Protein AF-A0A7W6WA40-F1 (afdb_monomer_lite)

Foldseek 3Di:
DDPPPLVVVLVVLVVVLVVLVVVLVVLVVQLVVLVVVLVVLVVVLVVLVVVVVVDVVSVVVNVVVVVVSVVSNVVSVVSNVVSVVVSVVSVVVSVVSVVVSVVSVVVSVVVVVVVVVVVVVVVVVVVVVVVVVVVVVVVVVVVVVVVVVPD

Radius of gyration: 38.22 Å; chains: 1; bounding box: 55×24×128 Å

InterPro domains:
  IPR012823 Flagellar export FliJ [PF02050] (5-139)
  IPR053716 Flagellar assembly and chemotaxis effector [G3DSA:1.10.287.1700] (2-140)

Sequence (151 aa):
MAKGDLHAVIRLTKREVDDLRRHLGERLREEQALMEQDQRLDEALAREAGVADAEPAAAYTFANYLEVHRRHKQAVAEGLAAVRARIDAVREALAEVYRRLKTYELAQEARDARAAEEQARKDQAVLDEVALTMHRQRQDEEDEEDGTRTG

pLDDT: mean 91.78, std 12.25, range [39.44, 98.75]

Organism: NCBI:txid390880

Secondary structure (DSSP, 8-state):
--TTHHHHHHHHHHHHHHHHHHHHHHHHHHHHHHHHHHHHHHHHHHHHHHHHHH-HHHHHHHHHHHHHHHHHHHHHHHHHHHHHHHHHHHHHHHHHHHHHHHHHHHHHHHHHHHHHHHHHHHHHHHHHHHHHHHHHHHHHHHHHHHHHH--

Structure (mmCIF, N/CA/C/O backbone):
data_AF-A0A7W6WA40-F1
#
_entry.id   AF-A0A7W6WA40-F1
#
loop_
_atom_site.group_PDB
_atom_site.id
_atom_site.type_symbol
_atom_site.label_atom_id
_atom_site.label_alt_id
_atom_site.label_comp_id
_atom_site.label_asym_id
_atom_site.label_entity_id
_atom_site.label_seq_id
_atom_site.pdbx_PDB_ins_code
_atom_site.Cartn_x
_atom_site.Cartn_y
_atom_site.Cartn_z
_atom_site.occupancy
_atom_site.B_iso_or_equiv
_atom_site.auth_seq_id
_atom_site.auth_comp_id
_atom_site.auth_asym_id
_atom_site.auth_atom_id
_atom_site.pdbx_PDB_model_num
ATOM 1 N N . MET A 1 1 ? -21.685 -14.777 26.791 1.00 39.44 1 MET A N 1
ATOM 2 C CA . MET A 1 1 ? -21.043 -15.158 25.514 1.00 39.44 1 MET A CA 1
ATOM 3 C C . MET A 1 1 ? -19.826 -14.264 25.280 1.00 39.44 1 MET A C 1
ATOM 5 O O . MET A 1 1 ? -19.981 -13.065 25.104 1.00 39.44 1 MET A O 1
ATOM 9 N N . ALA A 1 2 ? -18.638 -14.868 25.370 1.00 48.12 2 ALA A N 1
ATOM 10 C CA . ALA A 1 2 ? -17.365 -14.494 24.744 1.00 48.12 2 ALA A CA 1
ATOM 11 C C . ALA A 1 2 ? -16.779 -13.065 24.894 1.00 48.12 2 ALA A C 1
ATOM 13 O O . ALA A 1 2 ? -16.643 -12.330 23.919 1.00 48.12 2 ALA A O 1
ATOM 14 N N . LYS A 1 3 ? -16.235 -12.736 26.076 1.00 49.81 3 LYS A N 1
ATOM 15 C CA . LYS A 1 3 ? -15.222 -11.661 26.225 1.00 49.81 3 LYS A CA 1
ATOM 16 C C . LYS A 1 3 ? -13.907 -11.984 25.469 1.00 49.81 3 LYS A C 1
ATOM 18 O O . LYS A 1 3 ? -13.104 -11.098 25.216 1.00 49.81 3 LYS A O 1
ATOM 23 N N . GLY A 1 4 ? -13.706 -13.250 25.075 1.00 57.03 4 GLY A N 1
ATOM 24 C CA . GLY A 1 4 ? -12.504 -13.738 24.381 1.00 57.03 4 GLY A CA 1
ATOM 25 C C . GLY A 1 4 ? -12.534 -13.715 22.846 1.00 57.03 4 GLY A C 1
ATOM 26 O O . GLY A 1 4 ? -11.490 -13.921 22.236 1.00 57.03 4 GLY A O 1
ATOM 27 N N . ASP A 1 5 ? -13.679 -13.457 22.212 1.00 79.94 5 ASP A N 1
ATOM 28 C CA . ASP A 1 5 ? -13.816 -13.616 20.754 1.00 79.94 5 ASP A CA 1
ATOM 29 C C . ASP A 1 5 ? -13.388 -12.353 19.986 1.00 79.94 5 ASP A C 1
ATOM 31 O O . ASP A 1 5 ? -12.554 -12.402 19.084 1.00 79.94 5 ASP A O 1
ATOM 35 N N . LEU A 1 6 ? -13.824 -11.168 20.427 1.00 89.81 6 LEU A N 1
ATOM 36 C CA . LEU A 1 6 ? -13.570 -9.935 19.672 1.00 89.81 6 LEU A CA 1
ATOM 37 C C . LEU A 1 6 ? -12.093 -9.501 19.688 1.00 89.81 6 LEU A C 1
ATOM 39 O O . LEU A 1 6 ? -11.578 -9.067 18.662 1.00 89.81 6 LEU A O 1
ATOM 43 N N . HIS A 1 7 ? -11.362 -9.700 20.790 1.00 91.31 7 HIS A N 1
ATOM 44 C CA . HIS A 1 7 ? -9.908 -9.485 20.798 1.00 91.31 7 HIS A CA 1
ATOM 45 C C . HIS A 1 7 ? -9.167 -10.427 19.840 1.00 91.31 7 HIS A C 1
ATOM 47 O O . HIS A 1 7 ? -8.172 -10.023 19.235 1.00 91.31 7 HIS A O 1
ATOM 53 N N . ALA A 1 8 ? -9.624 -11.676 19.697 1.00 93.50 8 ALA A N 1
ATOM 54 C CA . ALA A 1 8 ? -9.039 -12.615 18.746 1.00 93.50 8 ALA A CA 1
ATOM 55 C C . ALA A 1 8 ? -9.306 -12.168 17.302 1.00 93.50 8 ALA A C 1
ATOM 57 O O . ALA A 1 8 ? -8.370 -12.127 16.502 1.00 93.50 8 ALA A O 1
ATOM 58 N N . VAL A 1 9 ? -10.534 -11.731 17.005 1.00 94.50 9 VAL A N 1
ATOM 59 C CA . VAL A 1 9 ? -10.910 -11.159 15.703 1.00 94.50 9 VAL A CA 1
ATOM 60 C C . VAL A 1 9 ? -10.099 -9.897 15.383 1.00 94.50 9 VAL A C 1
ATOM 62 O O . VAL A 1 9 ? -9.591 -9.767 14.270 1.00 94.50 9 VAL A O 1
ATOM 65 N N . ILE A 1 10 ? -9.895 -8.993 16.348 1.00 96.38 10 ILE A N 1
ATOM 66 C CA . ILE A 1 10 ? -9.054 -7.795 16.175 1.00 96.38 10 ILE A CA 1
ATOM 67 C C . ILE A 1 10 ? -7.616 -8.191 15.828 1.00 96.38 10 ILE A C 1
ATOM 69 O O . ILE A 1 10 ? -7.050 -7.658 14.876 1.00 96.38 10 ILE A O 1
ATOM 73 N N . ARG A 1 11 ? -7.015 -9.140 16.562 1.00 96.75 11 ARG A N 1
ATOM 74 C CA . ARG A 1 11 ? -5.649 -9.613 16.270 1.00 96.75 11 ARG A CA 1
ATOM 75 C C . ARG A 1 11 ? -5.542 -10.236 14.882 1.00 96.75 11 ARG A C 1
ATOM 77 O O . ARG A 1 11 ? -4.592 -9.942 14.163 1.00 96.75 11 ARG A O 1
ATOM 84 N N . LEU A 1 12 ? -6.514 -11.066 14.505 1.00 96.62 12 LEU A N 1
ATOM 85 C CA . LEU A 1 12 ? -6.566 -11.669 13.175 1.00 96.62 12 LEU A CA 1
ATOM 86 C C . LEU A 1 12 ? -6.662 -10.594 12.084 1.00 96.62 12 LEU A C 1
ATOM 88 O O . LEU A 1 12 ? -5.890 -10.618 11.133 1.00 96.62 12 LEU A O 1
ATOM 92 N N . THR A 1 13 ? -7.544 -9.612 12.267 1.00 96.25 13 THR A N 1
ATOM 93 C CA . THR A 1 13 ? -7.739 -8.521 11.301 1.00 96.25 13 THR A CA 1
ATOM 94 C C . THR A 1 13 ? -6.489 -7.636 11.194 1.00 96.25 13 THR A C 1
ATOM 96 O O . THR A 1 13 ? -6.134 -7.211 10.101 1.00 96.25 13 THR A O 1
ATOM 99 N N . LYS A 1 14 ? -5.761 -7.396 12.297 1.00 98.12 14 LYS A N 1
ATOM 100 C CA . LYS A 1 14 ? -4.461 -6.695 12.267 1.00 98.12 14 LYS A CA 1
ATOM 101 C C . LYS A 1 14 ? -3.419 -7.451 11.447 1.00 98.12 14 LYS A C 1
ATOM 103 O O . LYS A 1 14 ? -2.723 -6.839 10.645 1.00 98.12 14 LYS A O 1
ATOM 108 N N . ARG A 1 15 ? -3.356 -8.776 11.594 1.00 98.31 15 ARG A N 1
ATOM 109 C CA . ARG A 1 15 ? -2.474 -9.608 10.769 1.00 98.31 15 ARG A CA 1
ATOM 110 C C . ARG A 1 15 ? -2.828 -9.502 9.284 1.00 98.31 15 ARG A C 1
ATOM 112 O O . ARG A 1 15 ? -1.933 -9.363 8.464 1.00 98.31 15 ARG A O 1
ATOM 119 N N . GLU A 1 16 ? -4.114 -9.502 8.950 1.00 98.19 16 GLU A N 1
ATOM 120 C CA . GLU A 1 16 ? -4.580 -9.330 7.568 1.00 98.19 16 GLU A CA 1
ATOM 121 C C . GLU A 1 16 ? -4.188 -7.961 6.982 1.00 98.19 16 GLU A C 1
ATOM 123 O O . GLU A 1 16 ? -3.748 -7.886 5.836 1.00 98.19 16 GLU A O 1
ATOM 128 N N . VAL A 1 17 ? -4.259 -6.885 7.779 1.00 98.50 17 VAL A N 1
ATOM 129 C CA . VAL A 1 17 ? -3.726 -5.560 7.404 1.00 98.50 17 VAL A CA 1
ATOM 130 C C . VAL A 1 17 ? -2.231 -5.636 7.087 1.00 98.50 17 VAL A C 1
ATOM 132 O O . VAL A 1 17 ? -1.789 -5.092 6.074 1.00 98.50 17 VAL A O 1
ATOM 135 N N . ASP A 1 18 ? -1.446 -6.296 7.938 1.00 98.56 18 ASP A N 1
ATOM 136 C CA . ASP A 1 18 ? 0.002 -6.413 7.749 1.00 98.56 18 ASP A CA 1
ATOM 137 C C . ASP A 1 18 ? 0.359 -7.259 6.517 1.00 98.56 18 ASP A C 1
ATOM 139 O O . ASP A 1 18 ? 1.259 -6.891 5.755 1.00 98.56 18 ASP A O 1
ATOM 143 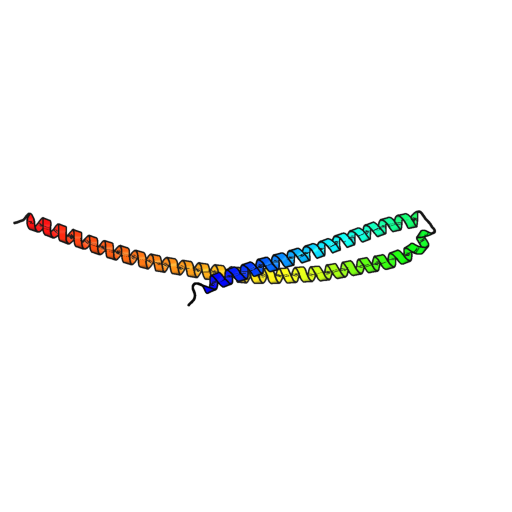N N . ASP A 1 19 ? -0.383 -8.338 6.266 1.00 98.50 19 ASP A N 1
ATOM 144 C CA . ASP A 1 19 ? -0.227 -9.174 5.074 1.00 98.50 19 ASP A CA 1
ATOM 145 C C . ASP A 1 19 ? -0.560 -8.378 3.794 1.00 98.50 19 ASP A C 1
ATOM 147 O O . ASP A 1 19 ? 0.213 -8.393 2.832 1.00 98.50 19 ASP A O 1
ATOM 151 N N . LEU A 1 20 ? -1.643 -7.589 3.788 1.00 98.38 20 LEU A N 1
ATOM 152 C CA . LEU A 1 20 ? -1.999 -6.719 2.656 1.00 98.38 20 LEU A CA 1
ATOM 153 C C . LEU A 1 20 ? -0.981 -5.596 2.431 1.00 98.38 20 LEU A C 1
ATOM 155 O O . LEU A 1 20 ? -0.635 -5.303 1.287 1.00 98.38 20 LEU A O 1
ATOM 159 N N . ARG A 1 21 ? -0.443 -4.994 3.498 1.00 98.50 21 ARG A N 1
ATOM 160 C CA . ARG A 1 21 ? 0.651 -4.012 3.399 1.00 98.50 21 ARG A CA 1
ATOM 161 C C . ARG A 1 21 ? 1.905 -4.623 2.786 1.00 98.50 21 ARG A C 1
ATOM 163 O O . ARG A 1 21 ? 2.550 -3.983 1.954 1.00 98.50 21 ARG A O 1
ATOM 170 N N . ARG A 1 22 ? 2.248 -5.858 3.166 1.00 98.50 22 ARG A N 1
ATOM 171 C CA . ARG A 1 22 ? 3.374 -6.584 2.570 1.00 98.50 22 ARG A CA 1
ATOM 172 C C . ARG A 1 22 ? 3.137 -6.824 1.081 1.00 98.50 22 ARG A C 1
ATOM 174 O O . ARG A 1 22 ? 4.008 -6.475 0.285 1.00 98.50 22 ARG A O 1
ATOM 181 N N . HIS A 1 23 ? 1.961 -7.329 0.707 1.00 97.88 23 HIS A N 1
ATOM 182 C CA . HIS A 1 23 ? 1.597 -7.532 -0.696 1.00 97.88 23 HIS A CA 1
ATOM 183 C C . HIS A 1 23 ? 1.628 -6.227 -1.499 1.00 97.88 23 HIS A C 1
ATOM 185 O O . HIS A 1 23 ? 2.160 -6.212 -2.607 1.00 97.88 23 HIS A O 1
ATOM 191 N N . LEU A 1 24 ? 1.128 -5.120 -0.942 1.00 98.56 24 LEU A N 1
ATOM 192 C CA . LEU A 1 24 ? 1.208 -3.802 -1.574 1.00 98.56 24 LEU A CA 1
ATOM 193 C C . LEU A 1 24 ? 2.665 -3.397 -1.823 1.00 98.56 24 LEU A C 1
ATOM 195 O O . LEU A 1 24 ? 3.012 -2.978 -2.924 1.00 98.56 24 LEU A O 1
ATOM 199 N N . GLY A 1 25 ? 3.531 -3.569 -0.822 1.00 98.56 25 GLY A N 1
ATOM 200 C CA . GLY A 1 25 ? 4.957 -3.274 -0.944 1.00 98.56 25 GLY A CA 1
ATOM 201 C C . GLY A 1 25 ? 5.657 -4.101 -2.026 1.00 98.56 25 GLY A C 1
ATOM 202 O O . GLY A 1 25 ? 6.532 -3.588 -2.715 1.00 98.56 25 GLY A O 1
ATOM 203 N N . GLU A 1 26 ? 5.277 -5.366 -2.212 1.00 98.44 26 GLU A N 1
ATOM 204 C CA . GLU A 1 26 ? 5.792 -6.186 -3.316 1.00 98.44 26 GLU A CA 1
ATOM 205 C C . GLU A 1 26 ? 5.366 -5.658 -4.685 1.00 98.44 26 GLU A C 1
ATOM 207 O O . GLU A 1 26 ? 6.209 -5.559 -5.574 1.00 98.44 26 GLU A O 1
ATOM 212 N N . ARG A 1 27 ? 4.091 -5.286 -4.853 1.00 98.50 27 ARG A N 1
ATOM 213 C CA . ARG A 1 27 ? 3.589 -4.751 -6.129 1.00 98.50 27 ARG A CA 1
ATOM 214 C C . ARG A 1 27 ? 4.204 -3.391 -6.460 1.00 98.50 27 ARG A C 1
ATOM 216 O O . ARG A 1 27 ? 4.524 -3.141 -7.612 1.00 98.50 27 ARG A O 1
ATOM 223 N N . LEU A 1 28 ? 4.440 -2.542 -5.459 1.00 98.69 28 LEU A N 1
ATOM 224 C CA . LEU A 1 28 ? 5.148 -1.270 -5.651 1.00 98.69 28 LEU A CA 1
ATOM 225 C C . LEU A 1 28 ? 6.603 -1.480 -6.095 1.00 98.69 28 LEU A C 1
ATOM 227 O O . LEU A 1 28 ? 7.098 -0.745 -6.943 1.00 98.69 28 LEU A O 1
ATOM 231 N N . ARG A 1 29 ? 7.294 -2.501 -5.567 1.00 98.75 29 ARG A N 1
ATOM 232 C CA . ARG A 1 29 ? 8.640 -2.863 -6.050 1.00 98.75 29 ARG A CA 1
ATOM 233 C C . ARG A 1 29 ? 8.615 -3.385 -7.486 1.00 98.75 29 ARG A C 1
ATOM 235 O O . ARG A 1 29 ? 9.523 -3.083 -8.251 1.00 98.75 29 ARG A O 1
ATOM 242 N N . GLU A 1 30 ? 7.593 -4.156 -7.840 1.00 98.50 30 GLU A N 1
ATOM 243 C CA . GLU A 1 30 ? 7.375 -4.640 -9.208 1.00 98.50 30 GLU A CA 1
ATOM 244 C C . GLU A 1 30 ? 7.133 -3.475 -10.183 1.00 98.50 30 GLU A C 1
ATOM 246 O O . GLU A 1 30 ? 7.770 -3.417 -11.232 1.00 98.50 30 GLU A O 1
ATOM 251 N N . GLU A 1 31 ? 6.291 -2.504 -9.810 1.00 98.75 31 GLU A N 1
ATOM 252 C CA . GLU A 1 31 ? 6.075 -1.274 -10.585 1.00 98.75 31 GLU A CA 1
ATOM 253 C C . GLU A 1 31 ? 7.383 -0.500 -10.775 1.00 98.75 31 GLU A C 1
ATOM 255 O O . GLU A 1 31 ? 7.730 -0.137 -11.899 1.00 98.75 31 GLU A O 1
ATOM 260 N N . G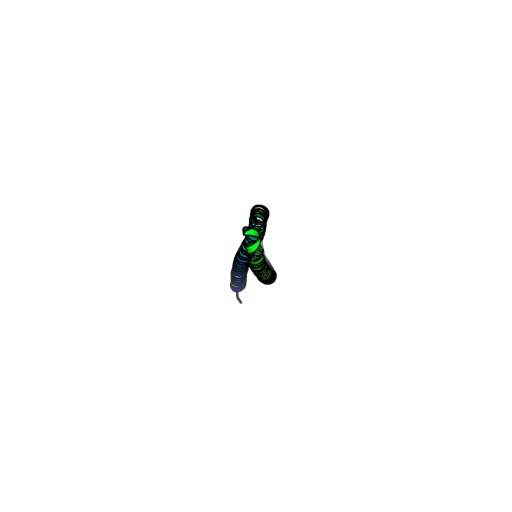LN A 1 32 ? 8.135 -0.296 -9.692 1.00 98.75 32 GLN A N 1
ATOM 261 C CA . GLN A 1 32 ? 9.407 0.418 -9.733 1.00 98.75 32 GLN A CA 1
ATOM 262 C C . GLN A 1 32 ? 10.420 -0.272 -10.660 1.00 98.75 32 GLN A C 1
ATOM 264 O O . GLN A 1 32 ? 11.071 0.393 -11.462 1.00 98.75 32 GLN A O 1
ATOM 269 N N . ALA A 1 33 ? 10.517 -1.603 -10.611 1.00 98.62 33 ALA A N 1
ATOM 270 C CA . ALA A 1 33 ? 11.402 -2.362 -11.493 1.00 98.62 33 ALA A CA 1
ATOM 271 C C . ALA A 1 33 ? 11.030 -2.196 -12.977 1.00 98.62 33 ALA A C 1
ATOM 273 O O . ALA A 1 33 ? 11.916 -2.059 -13.822 1.00 98.62 33 ALA A O 1
ATOM 274 N N . LEU A 1 34 ? 9.733 -2.163 -13.299 1.00 98.69 34 LEU A N 1
ATOM 275 C CA . LEU A 1 34 ? 9.257 -1.907 -14.660 1.00 98.69 34 LEU A CA 1
ATOM 276 C C . LEU A 1 34 ? 9.542 -0.467 -15.106 1.00 98.69 34 LEU A C 1
ATOM 278 O O . LEU A 1 34 ? 9.950 -0.259 -16.244 1.00 98.69 34 LEU A O 1
ATOM 282 N N . MET A 1 35 ? 9.386 0.521 -14.220 1.00 98.62 35 MET A N 1
ATOM 283 C CA . MET A 1 35 ? 9.741 1.916 -14.514 1.00 98.62 35 MET A CA 1
ATOM 284 C C . MET A 1 35 ? 11.241 2.078 -14.789 1.00 98.62 35 MET A C 1
ATOM 286 O O . MET A 1 35 ? 11.628 2.766 -15.730 1.00 98.62 35 MET A O 1
ATOM 290 N N . GLU A 1 36 ? 12.095 1.416 -14.010 1.00 98.62 36 GLU A N 1
ATOM 291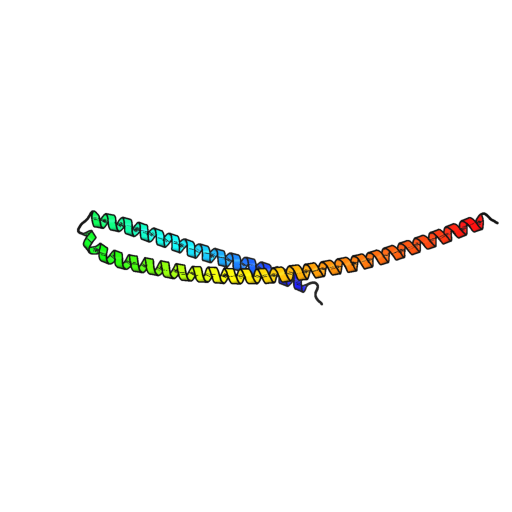 C CA . GLU A 1 36 ? 13.540 1.409 -14.254 1.00 98.62 36 GLU A CA 1
ATOM 292 C C . GLU A 1 36 ? 13.897 0.701 -15.561 1.00 98.62 36 GLU A C 1
ATOM 294 O O . GLU A 1 36 ? 14.791 1.140 -16.282 1.00 98.62 36 GLU A O 1
ATOM 299 N N . GLN A 1 37 ? 13.213 -0.397 -15.886 1.00 98.38 37 GLN A N 1
ATOM 300 C CA . GLN A 1 37 ? 13.389 -1.072 -17.168 1.00 98.38 37 GLN A CA 1
ATOM 301 C C . GLN A 1 37 ? 13.003 -0.155 -18.334 1.00 98.38 37 GLN A C 1
ATOM 303 O O . GLN A 1 37 ? 13.724 -0.116 -19.330 1.00 98.38 37 GLN A O 1
ATOM 308 N N . ASP A 1 38 ? 11.908 0.593 -18.202 1.00 98.38 38 ASP A N 1
ATOM 309 C CA . ASP A 1 38 ? 11.452 1.558 -19.201 1.00 98.38 38 ASP A CA 1
ATOM 310 C C . ASP A 1 38 ? 12.513 2.634 -19.478 1.00 98.38 38 ASP A C 1
ATOM 312 O O . ASP A 1 38 ? 12.866 2.885 -20.630 1.00 98.38 38 ASP A O 1
ATOM 316 N N . GLN A 1 39 ? 13.102 3.187 -18.414 1.00 98.44 39 GLN A N 1
ATOM 317 C CA . GLN A 1 39 ? 14.190 4.164 -18.509 1.00 98.44 39 GLN A CA 1
ATOM 318 C C . GLN A 1 39 ? 15.443 3.573 -19.163 1.00 98.44 39 GLN A C 1
ATOM 320 O O . GLN A 1 39 ? 16.032 4.186 -20.052 1.00 98.44 39 GLN A O 1
ATOM 325 N N . ARG A 1 40 ? 15.839 2.351 -18.783 1.00 98.38 40 ARG A N 1
ATOM 326 C CA . ARG A 1 40 ? 16.994 1.670 -19.397 1.00 98.38 40 ARG A CA 1
ATOM 327 C C . ARG A 1 40 ? 16.789 1.422 -20.889 1.00 98.38 40 ARG A C 1
ATOM 329 O O . ARG A 1 40 ? 17.765 1.456 -21.640 1.00 98.38 40 ARG A O 1
ATOM 336 N N . LEU A 1 41 ? 15.554 1.153 -21.318 1.00 98.19 41 LEU A N 1
ATOM 337 C CA . LEU A 1 41 ? 15.227 1.041 -22.737 1.00 98.19 41 LEU A CA 1
ATOM 338 C C . LEU A 1 41 ? 15.457 2.385 -23.437 1.00 98.19 41 LEU A C 1
ATOM 340 O O . LEU A 1 41 ? 16.123 2.398 -24.471 1.00 98.19 41 LEU A O 1
ATOM 344 N N . ASP A 1 42 ? 14.975 3.495 -22.876 1.00 97.69 42 ASP A N 1
ATOM 345 C CA . ASP A 1 42 ? 15.145 4.832 -23.467 1.00 97.69 42 ASP A CA 1
ATOM 346 C C . ASP A 1 42 ? 16.624 5.217 -23.601 1.00 97.69 42 ASP A C 1
ATOM 348 O O . ASP A 1 42 ? 17.069 5.675 -24.656 1.00 97.69 42 ASP A O 1
ATOM 352 N N . GLU A 1 43 ? 17.424 4.948 -22.569 1.00 98.00 43 GLU A N 1
ATOM 353 C CA . GLU A 1 43 ? 18.872 5.155 -22.621 1.00 98.00 43 GLU A CA 1
ATOM 354 C C . G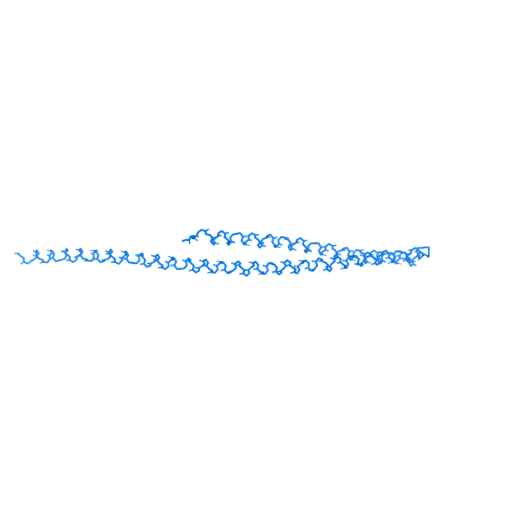LU A 1 43 ? 19.553 4.267 -23.672 1.00 98.00 43 GLU A C 1
ATOM 356 O O . GLU A 1 43 ? 20.490 4.701 -24.345 1.00 98.00 43 GLU A O 1
ATOM 361 N N . ALA A 1 44 ? 19.112 3.013 -23.816 1.00 96.62 44 ALA A N 1
ATOM 362 C CA . ALA A 1 44 ? 19.646 2.102 -24.823 1.00 96.62 44 ALA A CA 1
ATOM 363 C C . ALA A 1 44 ? 19.336 2.584 -26.243 1.00 96.62 44 ALA A C 1
ATOM 365 O O . ALA A 1 44 ? 20.226 2.556 -27.089 1.00 96.62 44 ALA A O 1
ATOM 366 N N . LEU A 1 45 ? 18.124 3.093 -26.476 1.00 96.94 45 LEU A N 1
ATOM 367 C CA . LEU A 1 45 ? 17.749 3.683 -27.755 1.00 96.94 45 LEU A CA 1
ATOM 368 C C . LEU A 1 45 ? 18.602 4.909 -28.086 1.00 96.94 45 LEU A C 1
ATOM 370 O O . LEU A 1 45 ? 19.071 5.028 -29.213 1.00 96.94 45 LEU A O 1
ATOM 374 N N . ALA A 1 46 ? 18.831 5.798 -27.117 1.00 96.44 46 ALA A N 1
ATOM 375 C CA . ALA A 1 46 ? 19.664 6.982 -27.322 1.00 96.44 46 ALA A CA 1
ATOM 376 C C . ALA A 1 46 ? 21.108 6.613 -27.706 1.00 96.44 46 ALA A C 1
ATOM 378 O O . ALA A 1 46 ? 21.686 7.226 -28.604 1.00 96.44 46 ALA A O 1
ATOM 379 N N . ARG A 1 47 ? 21.680 5.583 -27.065 1.00 94.56 47 ARG A N 1
ATOM 380 C CA . ARG A 1 47 ? 23.006 5.060 -27.428 1.00 94.56 47 ARG A CA 1
ATOM 381 C C . ARG A 1 47 ? 23.019 4.474 -28.837 1.00 94.56 47 ARG A C 1
ATOM 383 O O . ARG A 1 47 ? 23.906 4.810 -29.613 1.00 94.56 47 ARG A O 1
ATOM 390 N N . GLU A 1 48 ? 22.041 3.634 -29.165 1.00 93.38 48 GLU A N 1
ATOM 391 C CA . GLU A 1 48 ? 21.962 2.981 -30.474 1.00 93.38 48 GLU A CA 1
ATOM 392 C C . GLU A 1 48 ? 21.774 4.003 -31.608 1.00 93.38 48 GLU A C 1
ATOM 394 O O . GLU A 1 48 ? 22.427 3.908 -32.644 1.00 93.38 48 GLU A O 1
ATOM 399 N N . ALA A 1 49 ? 20.947 5.030 -31.387 1.00 92.81 49 ALA A N 1
ATOM 400 C CA . ALA A 1 49 ? 20.769 6.131 -32.330 1.00 92.81 49 ALA A CA 1
ATOM 401 C C . ALA A 1 49 ? 22.090 6.874 -32.592 1.00 92.81 49 ALA A C 1
ATOM 403 O O . ALA A 1 49 ? 22.438 7.119 -33.743 1.00 92.81 49 ALA A O 1
ATOM 404 N N . GLY A 1 50 ? 22.866 7.160 -31.539 1.00 93.38 50 GLY A N 1
ATOM 405 C CA . GLY A 1 50 ? 24.180 7.793 -31.681 1.00 93.38 50 GLY A CA 1
ATOM 406 C C . GLY A 1 50 ? 25.183 6.954 -32.483 1.00 93.38 50 GLY A C 1
ATOM 407 O O . GLY A 1 50 ? 25.980 7.510 -33.236 1.00 93.38 50 GLY A O 1
ATOM 408 N N . VAL A 1 51 ? 25.134 5.622 -32.366 1.00 91.81 51 VAL A N 1
ATOM 409 C CA . VAL A 1 51 ? 25.968 4.713 -33.175 1.00 91.81 51 VAL A CA 1
ATOM 410 C C . VAL A 1 51 ? 25.526 4.723 -34.639 1.00 91.81 51 VAL A C 1
ATOM 412 O O . VAL A 1 51 ? 26.369 4.823 -35.528 1.00 91.81 51 VAL A O 1
ATOM 415 N N . ALA A 1 52 ? 24.218 4.665 -34.900 1.00 91.44 52 ALA A N 1
ATOM 416 C CA . ALA A 1 52 ? 23.672 4.701 -36.256 1.00 91.44 52 ALA A CA 1
ATOM 417 C C . ALA A 1 52 ? 23.986 6.017 -36.994 1.00 91.44 52 ALA A C 1
ATOM 419 O O . ALA A 1 52 ? 24.242 5.989 -38.198 1.00 91.44 52 ALA A O 1
ATOM 420 N N . ASP A 1 53 ? 24.014 7.145 -36.278 1.00 91.06 53 ASP A N 1
ATOM 421 C CA . ASP A 1 53 ? 24.406 8.449 -36.828 1.00 91.06 53 ASP A CA 1
ATOM 422 C C . ASP A 1 53 ? 25.908 8.521 -37.158 1.00 91.06 53 ASP A C 1
ATOM 424 O O . ASP A 1 53 ? 26.305 9.172 -38.127 1.00 91.06 53 ASP A O 1
ATOM 428 N N . ALA A 1 54 ? 26.756 7.857 -36.365 1.00 91.69 54 ALA A N 1
ATOM 429 C CA . ALA A 1 54 ? 28.207 7.857 -36.552 1.00 91.69 54 ALA A CA 1
ATOM 430 C C . ALA A 1 54 ? 28.683 6.865 -37.631 1.00 91.69 54 ALA A C 1
ATOM 432 O O . ALA A 1 54 ? 29.680 7.126 -38.309 1.00 91.69 54 ALA A O 1
ATOM 433 N N . GLU A 1 55 ? 27.987 5.737 -37.804 1.00 90.81 55 GLU A N 1
ATOM 434 C CA . GLU A 1 55 ? 28.375 4.659 -38.714 1.00 90.81 55 GLU A CA 1
ATOM 435 C C . GLU A 1 55 ? 27.269 4.328 -39.737 1.00 90.81 55 GLU A C 1
ATOM 437 O O . GLU A 1 55 ? 26.283 3.665 -39.406 1.00 90.81 55 GLU A O 1
ATOM 442 N N . PRO A 1 56 ? 27.453 4.661 -41.032 1.00 82.75 56 PRO A N 1
ATOM 443 C CA . PRO A 1 56 ? 26.451 4.404 -42.073 1.00 82.75 56 PRO A CA 1
ATOM 444 C C . PRO A 1 56 ? 26.054 2.928 -42.232 1.00 82.75 56 PRO A C 1
ATOM 446 O O . PRO A 1 56 ? 24.955 2.627 -42.690 1.00 82.75 56 PRO A O 1
ATOM 449 N N . ALA A 1 57 ? 26.939 1.994 -41.869 1.00 85.25 57 ALA A N 1
ATOM 450 C CA . ALA A 1 57 ? 26.644 0.563 -41.890 1.00 85.25 57 ALA A CA 1
ATOM 451 C C . ALA A 1 57 ? 25.644 0.153 -40.789 1.00 85.25 57 ALA A C 1
ATOM 453 O O . ALA A 1 57 ? 24.793 -0.704 -41.027 1.00 85.25 57 ALA A O 1
ATOM 454 N N . ALA A 1 58 ? 25.702 0.792 -39.616 1.00 83.75 58 ALA A N 1
ATOM 455 C CA . ALA A 1 58 ? 24.800 0.533 -38.493 1.00 83.75 58 ALA A CA 1
ATOM 456 C C . ALA A 1 58 ? 23.380 1.072 -38.749 1.00 83.75 58 ALA A C 1
ATOM 458 O O . ALA A 1 58 ? 22.398 0.504 -38.265 1.00 83.75 58 ALA A O 1
ATOM 459 N N . ALA A 1 59 ? 23.240 2.103 -39.592 1.00 81.38 59 ALA A N 1
ATOM 460 C CA . ALA A 1 59 ? 21.938 2.626 -40.008 1.00 81.38 59 ALA A CA 1
ATOM 461 C C . ALA A 1 59 ? 21.040 1.557 -40.669 1.00 81.38 59 ALA A C 1
ATOM 463 O O . ALA A 1 59 ? 19.821 1.580 -40.492 1.00 81.38 59 ALA A O 1
ATOM 464 N N . TYR A 1 60 ? 21.623 0.578 -41.375 1.00 84.06 60 TYR A N 1
ATOM 465 C CA . TYR A 1 60 ? 20.862 -0.504 -42.016 1.00 84.06 60 TYR A CA 1
ATOM 466 C C . TYR A 1 60 ? 20.223 -1.471 -41.008 1.00 84.06 60 TYR A C 1
ATOM 468 O O . TYR A 1 60 ? 19.140 -1.998 -41.265 1.00 84.06 60 TYR A O 1
ATOM 476 N N . THR A 1 61 ? 20.860 -1.708 -39.858 1.00 89.25 61 THR A N 1
ATOM 477 C CA . THR A 1 61 ? 20.346 -2.603 -38.805 1.00 89.25 61 THR A CA 1
ATOM 478 C C . THR A 1 61 ? 19.468 -1.879 -37.786 1.00 89.25 61 THR A C 1
ATOM 480 O O . THR A 1 61 ? 18.636 -2.510 -37.130 1.00 89.25 61 THR A O 1
ATOM 483 N N . PHE A 1 62 ? 19.595 -0.554 -37.690 1.00 91.69 62 PHE A N 1
ATOM 484 C CA . PHE A 1 62 ? 18.879 0.273 -36.721 1.00 91.69 62 PHE A CA 1
ATOM 485 C C . PHE A 1 62 ? 17.350 0.189 -36.852 1.00 91.69 62 PHE A C 1
ATOM 487 O O . PHE A 1 62 ? 16.639 0.150 -35.850 1.00 91.69 62 PHE A O 1
ATOM 494 N N . ALA A 1 63 ? 16.817 0.069 -38.072 1.00 89.88 63 ALA A N 1
ATOM 495 C CA . ALA A 1 63 ? 15.373 -0.066 -38.286 1.00 89.88 63 ALA A CA 1
ATOM 496 C C . ALA A 1 63 ? 14.776 -1.309 -37.593 1.00 89.88 63 ALA A C 1
ATOM 498 O O . ALA A 1 63 ? 13.707 -1.224 -36.987 1.00 89.88 63 ALA A O 1
ATOM 499 N N . ASN A 1 64 ? 15.484 -2.444 -37.630 1.00 92.88 64 ASN A N 1
ATOM 500 C CA . ASN A 1 64 ? 15.072 -3.668 -36.935 1.00 92.88 64 ASN A CA 1
ATOM 501 C C . ASN A 1 64 ? 15.172 -3.496 -35.409 1.00 92.88 64 ASN A C 1
ATOM 503 O O . ASN A 1 64 ? 14.262 -3.873 -34.671 1.00 92.88 64 ASN A O 1
ATOM 507 N N . TYR A 1 65 ? 16.240 -2.847 -34.932 1.00 94.50 65 TYR A N 1
ATOM 508 C CA . TYR A 1 65 ? 16.375 -2.505 -33.516 1.00 94.50 65 TYR A CA 1
ATOM 509 C C . TYR A 1 65 ? 15.181 -1.677 -33.016 1.00 94.50 65 TYR A C 1
ATOM 511 O O . TYR A 1 65 ? 14.610 -2.000 -31.975 1.00 94.50 65 TYR A O 1
ATOM 519 N N . LEU A 1 66 ? 14.751 -0.658 -33.772 1.00 95.88 66 LEU A N 1
ATOM 520 C CA . LEU A 1 66 ? 13.594 0.173 -33.418 1.00 95.88 66 LEU A CA 1
ATOM 521 C C . LEU A 1 66 ? 12.307 -0.644 -33.271 1.00 95.88 66 LEU A C 1
ATOM 523 O O . LEU A 1 66 ? 11.497 -0.361 -32.388 1.00 95.88 66 LEU A O 1
ATOM 527 N N . GLU A 1 67 ? 12.100 -1.648 -34.121 1.00 96.25 67 GLU A N 1
ATOM 528 C CA . GLU A 1 67 ? 10.932 -2.521 -34.026 1.00 96.25 67 GLU A CA 1
ATOM 529 C C . GLU A 1 67 ? 10.954 -3.355 -32.739 1.00 96.25 67 GLU A C 1
ATOM 531 O O . GLU A 1 67 ? 9.965 -3.382 -32.001 1.00 96.25 67 GLU A O 1
ATOM 536 N N . VAL A 1 68 ? 12.092 -3.978 -32.422 1.00 96.75 68 VAL A N 1
ATOM 537 C CA . VAL A 1 68 ? 12.269 -4.749 -31.181 1.00 96.75 68 VAL A CA 1
ATOM 538 C C . VAL A 1 68 ? 12.125 -3.849 -29.952 1.00 96.75 68 VAL A C 1
ATOM 540 O O . VAL A 1 68 ? 11.404 -4.190 -29.014 1.00 96.75 68 VAL A O 1
ATOM 543 N N . HIS A 1 69 ? 12.747 -2.671 -29.973 1.00 97.44 69 HIS A N 1
ATOM 544 C CA . HIS A 1 69 ? 12.661 -1.689 -28.900 1.00 97.44 69 HIS A CA 1
ATOM 545 C C . HIS A 1 69 ? 11.208 -1.260 -28.644 1.00 97.44 69 HIS A C 1
ATOM 547 O O . HIS A 1 69 ? 10.757 -1.283 -27.498 1.00 97.44 69 HIS A O 1
ATOM 553 N N . ARG A 1 70 ? 10.433 -0.950 -29.696 1.00 97.81 70 ARG A N 1
ATOM 554 C CA . ARG A 1 70 ? 9.002 -0.618 -29.564 1.00 97.81 70 ARG A CA 1
ATOM 555 C C . ARG A 1 70 ? 8.202 -1.751 -28.933 1.00 97.81 70 ARG A C 1
ATOM 557 O O . ARG A 1 70 ? 7.394 -1.488 -28.047 1.00 97.81 70 ARG A O 1
ATOM 564 N N . ARG A 1 71 ? 8.441 -3.001 -29.346 1.00 98.25 71 ARG A N 1
ATOM 565 C CA . ARG A 1 71 ? 7.774 -4.174 -28.755 1.00 98.25 71 ARG A CA 1
ATOM 566 C C . ARG A 1 71 ? 8.096 -4.308 -27.265 1.00 98.25 71 ARG A C 1
ATOM 568 O O . ARG A 1 71 ? 7.197 -4.567 -26.473 1.00 98.25 71 ARG A O 1
ATOM 575 N N . HIS A 1 72 ? 9.347 -4.076 -26.865 1.00 98.06 72 HIS A N 1
ATOM 576 C CA . HIS A 1 72 ? 9.729 -4.087 -25.450 1.00 98.06 72 HIS A CA 1
ATOM 577 C C . HIS A 1 72 ? 9.088 -2.942 -24.655 1.00 98.06 72 HIS A C 1
ATOM 579 O O . HIS A 1 72 ? 8.558 -3.197 -23.576 1.00 98.06 72 HIS A O 1
ATOM 585 N N . LYS A 1 73 ? 9.064 -1.711 -25.186 1.00 98.25 73 LYS A N 1
ATOM 586 C CA . LYS A 1 73 ? 8.369 -0.573 -24.552 1.00 98.25 73 LYS A CA 1
ATOM 587 C C . LYS A 1 73 ? 6.881 -0.862 -24.365 1.00 98.25 73 LYS A C 1
ATOM 589 O O . LYS A 1 73 ? 6.337 -0.610 -23.295 1.00 98.25 73 LYS A O 1
ATOM 594 N N . GLN A 1 74 ? 6.232 -1.437 -25.378 1.00 98.50 74 GLN A N 1
ATOM 595 C CA . GLN A 1 74 ? 4.829 -1.830 -25.286 1.00 98.50 74 GLN A CA 1
ATOM 596 C C . GLN A 1 74 ? 4.612 -2.885 -24.191 1.00 98.50 74 GLN A C 1
ATOM 598 O O . GLN A 1 74 ? 3.732 -2.709 -23.353 1.00 98.50 74 GLN A O 1
ATOM 603 N N . ALA A 1 75 ? 5.442 -3.930 -24.139 1.00 98.44 75 ALA A N 1
ATOM 604 C CA . ALA A 1 75 ? 5.347 -4.956 -23.101 1.00 98.44 75 ALA A CA 1
ATOM 605 C C . ALA A 1 75 ? 5.541 -4.386 -21.681 1.00 98.44 75 ALA A C 1
ATOM 607 O O . ALA A 1 75 ? 4.809 -4.752 -20.761 1.00 98.44 75 ALA A O 1
ATOM 608 N N . VAL A 1 76 ? 6.488 -3.458 -21.494 1.00 98.56 76 VAL A N 1
ATOM 609 C CA . VAL A 1 76 ? 6.692 -2.768 -20.209 1.00 98.56 76 VAL A CA 1
ATOM 610 C C . VAL A 1 76 ? 5.481 -1.905 -19.848 1.00 98.56 76 VAL A C 1
ATOM 612 O O . VAL A 1 76 ? 5.022 -1.950 -18.707 1.00 98.56 76 VAL A O 1
ATOM 615 N N . ALA A 1 77 ? 4.916 -1.169 -20.807 1.00 98.56 77 ALA A N 1
ATOM 616 C CA . ALA A 1 77 ? 3.730 -0.345 -20.587 1.00 98.56 77 ALA A CA 1
ATOM 617 C C . ALA A 1 77 ? 2.495 -1.181 -20.202 1.00 98.56 77 ALA A C 1
ATOM 619 O O . ALA A 1 77 ? 1.775 -0.826 -19.266 1.00 98.56 77 ALA A O 1
ATOM 620 N N . GLU A 1 78 ? 2.273 -2.313 -20.874 1.00 98.62 78 GLU A N 1
ATOM 621 C CA . GLU A 1 78 ? 1.214 -3.271 -20.532 1.00 98.62 78 GLU A CA 1
ATOM 622 C C . GLU A 1 78 ? 1.428 -3.859 -19.128 1.00 98.62 78 GLU A C 1
ATOM 624 O O . GLU A 1 78 ? 0.493 -3.915 -18.323 1.00 98.62 78 GLU A O 1
ATOM 629 N N . GLY A 1 79 ? 2.672 -4.220 -18.794 1.00 98.50 79 GLY A N 1
ATOM 630 C CA . GLY A 1 79 ? 3.055 -4.669 -17.457 1.00 98.50 79 GLY A CA 1
ATOM 631 C C . GLY A 1 79 ? 2.767 -3.622 -16.378 1.00 98.50 79 GLY A C 1
ATOM 632 O O . GLY A 1 79 ? 2.153 -3.940 -15.360 1.00 98.50 79 GLY A O 1
ATOM 633 N N . LEU A 1 80 ? 3.136 -2.359 -16.617 1.00 98.75 80 LEU A N 1
ATOM 634 C CA . LEU A 1 80 ? 2.865 -1.246 -15.703 1.00 98.75 80 LEU A CA 1
ATOM 635 C C . LEU A 1 80 ? 1.366 -1.051 -15.482 1.00 98.75 80 LEU A C 1
ATOM 637 O O . LEU A 1 80 ? 0.931 -0.900 -14.340 1.00 98.75 80 LEU A O 1
ATOM 641 N N . ALA A 1 81 ? 0.565 -1.083 -16.549 1.00 98.75 81 ALA A N 1
ATOM 642 C CA . ALA A 1 81 ? -0.885 -0.967 -16.440 1.00 98.75 81 ALA A CA 1
ATOM 643 C C . ALA A 1 81 ? -1.476 -2.103 -15.586 1.00 98.75 81 ALA A C 1
ATOM 645 O O . ALA A 1 81 ? -2.287 -1.856 -14.690 1.00 98.75 81 ALA A O 1
ATOM 646 N N . ALA A 1 82 ? -1.019 -3.338 -15.806 1.00 98.62 82 ALA A N 1
ATOM 647 C CA . ALA A 1 82 ? -1.467 -4.500 -15.048 1.00 98.62 82 ALA A CA 1
ATOM 648 C C . ALA A 1 82 ? -1.075 -4.424 -13.561 1.00 98.62 82 ALA A C 1
ATOM 650 O O . ALA A 1 82 ? -1.902 -4.705 -12.689 1.00 98.62 82 ALA A O 1
ATOM 651 N N . VAL A 1 83 ? 0.164 -4.036 -13.248 1.00 98.62 83 VAL A N 1
ATOM 652 C CA . VAL A 1 83 ? 0.634 -3.906 -11.860 1.00 98.62 83 VAL A CA 1
ATOM 653 C C . VAL A 1 83 ? -0.097 -2.779 -11.135 1.00 98.62 83 VAL A C 1
ATOM 655 O O . VAL A 1 83 ? -0.519 -2.979 -9.997 1.00 98.62 83 VAL A O 1
ATOM 658 N N . ARG A 1 84 ? -0.336 -1.638 -11.790 1.00 98.62 84 ARG A N 1
ATOM 659 C CA . ARG A 1 84 ? -1.107 -0.522 -11.216 1.00 98.62 84 ARG A CA 1
ATOM 660 C C . ARG A 1 84 ? -2.537 -0.920 -10.871 1.00 98.62 84 ARG A C 1
ATOM 662 O O . ARG A 1 84 ? -2.978 -0.671 -9.754 1.00 98.62 84 ARG A O 1
ATOM 669 N N . ALA A 1 85 ? -3.215 -1.648 -11.759 1.00 98.69 85 ALA A N 1
ATOM 670 C CA . ALA A 1 85 ? -4.543 -2.182 -11.463 1.00 98.69 85 ALA A CA 1
ATOM 671 C C . ALA A 1 85 ? -4.535 -3.116 -10.234 1.00 98.69 85 ALA A C 1
ATOM 673 O O . ALA A 1 85 ? -5.440 -3.070 -9.401 1.00 98.69 85 ALA A O 1
ATOM 674 N N . ARG A 1 86 ? -3.488 -3.941 -10.072 1.00 98.50 86 ARG A N 1
ATOM 675 C CA . ARG A 1 86 ? -3.317 -4.790 -8.878 1.00 98.50 86 ARG A CA 1
ATOM 676 C C . ARG A 1 86 ? -3.019 -3.970 -7.621 1.00 98.50 86 ARG A C 1
ATOM 678 O O . ARG A 1 86 ? -3.531 -4.311 -6.560 1.00 98.50 86 ARG A O 1
ATOM 685 N N . ILE A 1 87 ? -2.211 -2.913 -7.721 1.00 98.69 87 ILE A N 1
ATOM 686 C CA . ILE A 1 87 ? -1.940 -1.980 -6.616 1.00 98.69 87 ILE A CA 1
ATOM 687 C C . ILE A 1 87 ? -3.251 -1.371 -6.119 1.00 98.69 87 ILE A C 1
ATOM 689 O O . ILE A 1 87 ? -3.506 -1.388 -4.915 1.00 98.69 87 ILE A O 1
ATOM 693 N N . ASP A 1 88 ? -4.096 -0.892 -7.029 1.00 98.69 88 ASP A N 1
ATOM 694 C CA . ASP A 1 88 ? -5.379 -0.288 -6.673 1.00 98.69 88 ASP A CA 1
ATOM 695 C C . ASP A 1 88 ? -6.331 -1.305 -6.033 1.00 98.69 88 ASP A C 1
ATOM 697 O O . ASP A 1 88 ? -6.940 -1.014 -5.003 1.00 98.69 88 ASP A O 1
ATOM 701 N N . ALA A 1 89 ? -6.375 -2.539 -6.544 1.00 98.50 89 ALA A N 1
ATOM 702 C CA . ALA A 1 89 ? -7.147 -3.616 -5.924 1.00 98.50 89 ALA A CA 1
ATOM 703 C C . ALA A 1 89 ? -6.678 -3.931 -4.488 1.00 98.50 89 ALA A C 1
ATOM 705 O O . ALA A 1 89 ? -7.500 -4.091 -3.585 1.00 98.50 89 ALA A O 1
ATOM 706 N N . VAL A 1 90 ? -5.361 -3.985 -4.248 1.00 98.44 90 VAL A N 1
ATOM 707 C CA . VAL A 1 90 ? -4.811 -4.204 -2.899 1.00 98.44 90 VAL A CA 1
ATOM 708 C C . VAL A 1 90 ? -5.100 -3.012 -1.984 1.00 98.44 90 VAL A C 1
ATOM 710 O O . VAL A 1 90 ? -5.387 -3.214 -0.805 1.00 98.44 90 VAL A O 1
ATOM 713 N N . ARG A 1 91 ? -5.061 -1.778 -2.501 1.00 98.50 91 ARG A N 1
ATOM 714 C CA . ARG A 1 91 ? -5.415 -0.569 -1.739 1.00 98.50 91 ARG A CA 1
ATOM 715 C C . ARG A 1 91 ? -6.875 -0.578 -1.300 1.00 98.50 91 ARG A C 1
ATOM 717 O O . ARG A 1 91 ? -7.134 -0.275 -0.138 1.00 98.50 91 ARG A O 1
ATOM 724 N N . GLU A 1 92 ? -7.799 -0.959 -2.178 1.00 98.56 92 GLU A N 1
ATOM 725 C CA . GLU A 1 92 ? -9.218 -1.060 -1.816 1.00 98.56 92 GLU A CA 1
ATOM 726 C C . GLU A 1 92 ? -9.447 -2.160 -0.773 1.00 98.56 92 GLU A C 1
ATOM 728 O O . GLU A 1 92 ? -10.091 -1.924 0.249 1.00 98.56 92 GLU A O 1
ATOM 733 N N . ALA A 1 93 ? -8.840 -3.337 -0.963 1.00 98.38 93 ALA A N 1
ATOM 734 C CA . ALA A 1 93 ? -8.907 -4.414 0.023 1.00 98.38 93 ALA A CA 1
ATOM 735 C C . ALA A 1 93 ? -8.351 -3.970 1.387 1.00 98.38 93 ALA A C 1
ATOM 737 O O . ALA A 1 93 ? -8.964 -4.213 2.426 1.00 98.38 93 ALA A O 1
ATOM 738 N N . LEU A 1 94 ? -7.220 -3.261 1.395 1.00 98.44 94 LEU A N 1
ATOM 739 C CA . LEU A 1 94 ? -6.627 -2.712 2.609 1.00 98.44 94 LEU A CA 1
ATOM 740 C C . LEU A 1 94 ? -7.563 -1.701 3.287 1.00 98.44 94 LEU A C 1
ATOM 742 O O . LEU A 1 94 ? -7.737 -1.761 4.505 1.00 98.44 94 LEU A O 1
ATOM 746 N N . ALA A 1 95 ? -8.190 -0.805 2.520 1.00 98.44 95 ALA A N 1
ATOM 747 C CA . ALA A 1 95 ? -9.157 0.159 3.038 1.00 98.44 95 ALA A CA 1
ATOM 748 C C . ALA A 1 95 ? -10.360 -0.535 3.695 1.00 98.44 95 ALA A C 1
ATOM 750 O O . ALA A 1 95 ? -10.773 -0.146 4.789 1.00 98.44 95 ALA A O 1
ATOM 751 N N . GLU A 1 96 ? -10.880 -1.594 3.077 1.00 98.38 96 GLU A N 1
ATOM 752 C CA . GLU A 1 96 ? -11.991 -2.370 3.625 1.00 98.38 96 GLU A CA 1
ATOM 753 C C . GLU A 1 96 ? -11.623 -3.073 4.936 1.00 98.38 96 GLU A C 1
ATOM 755 O O . GLU A 1 96 ? -12.335 -2.962 5.939 1.00 98.38 96 GLU A O 1
ATOM 760 N N . VAL A 1 97 ? -10.461 -3.727 4.978 1.00 98.12 97 VAL A N 1
ATOM 761 C CA . VAL A 1 97 ? -9.982 -4.387 6.199 1.00 98.12 97 VAL A CA 1
ATOM 762 C C . VAL A 1 97 ? -9.750 -3.369 7.319 1.00 98.12 97 VAL A C 1
ATOM 764 O O . VAL A 1 97 ? -10.077 -3.657 8.472 1.00 98.12 97 VAL A O 1
ATOM 767 N N . TYR A 1 98 ? -9.272 -2.160 7.006 1.00 98.00 98 TYR A N 1
ATOM 768 C CA . TYR A 1 98 ? -9.152 -1.077 7.985 1.00 98.00 98 TYR A CA 1
ATOM 769 C C . TYR A 1 98 ? -10.491 -0.626 8.556 1.00 98.00 98 TYR A C 1
ATOM 771 O O . TYR A 1 98 ? -10.602 -0.469 9.775 1.00 98.00 98 TYR A O 1
ATOM 779 N N . ARG A 1 99 ? -11.503 -0.425 7.701 1.00 98.38 99 ARG A N 1
ATOM 780 C CA . ARG A 1 99 ? -12.857 -0.066 8.146 1.00 98.38 99 ARG A CA 1
ATOM 781 C C . ARG A 1 99 ? -13.375 -1.110 9.132 1.00 98.38 99 ARG A C 1
ATOM 783 O O . ARG A 1 99 ? -13.760 -0.766 10.249 1.00 98.38 99 ARG A O 1
ATOM 790 N N . ARG A 1 100 ? -13.269 -2.389 8.764 1.00 97.25 100 ARG A N 1
ATOM 791 C CA . ARG A 1 100 ? -13.685 -3.520 9.600 1.00 97.25 100 ARG A CA 1
ATOM 792 C C . ARG A 1 100 ? -12.904 -3.603 10.916 1.00 97.25 100 ARG A C 1
ATOM 794 O O . ARG A 1 100 ? -13.510 -3.777 11.973 1.00 97.25 100 ARG A O 1
ATOM 801 N N . LEU A 1 101 ? -11.581 -3.429 10.875 1.00 97.81 101 LEU A N 1
ATOM 802 C CA . LEU A 1 101 ? -10.744 -3.379 12.076 1.00 97.81 101 LEU A CA 1
ATOM 803 C C . LEU A 1 101 ? -11.227 -2.285 13.031 1.00 97.81 101 LEU A C 1
ATOM 805 O O . LEU A 1 101 ? -11.419 -2.552 14.216 1.00 97.81 101 LEU A O 1
ATOM 809 N N . LYS A 1 102 ? -11.480 -1.078 12.513 1.00 98.00 102 LYS A N 1
ATOM 810 C CA . LYS A 1 102 ? -11.929 0.044 13.337 1.00 98.00 102 LYS A CA 1
ATOM 811 C C . LYS A 1 102 ? -13.296 -0.219 13.962 1.00 98.00 102 LYS A C 1
ATOM 813 O O . LYS A 1 102 ? -13.494 0.098 15.133 1.00 98.00 102 LYS A O 1
ATOM 818 N N . THR A 1 103 ? -14.218 -0.837 13.223 1.00 97.44 103 THR A N 1
ATOM 819 C CA . THR A 1 103 ? -15.515 -1.268 13.763 1.00 97.44 103 THR A CA 1
ATOM 820 C C . THR A 1 103 ? -15.339 -2.219 14.945 1.00 97.44 103 THR A C 1
ATOM 822 O O . THR A 1 103 ? -15.983 -2.037 15.978 1.00 97.44 103 THR A O 1
ATOM 825 N N . TYR A 1 104 ? -14.451 -3.209 14.828 1.00 96.00 104 TYR A N 1
ATOM 826 C CA . TYR A 1 104 ? -14.193 -4.154 15.914 1.00 96.00 104 TYR A CA 1
ATOM 827 C C . TYR A 1 104 ? -13.543 -3.494 17.128 1.00 96.00 104 TYR A C 1
ATOM 829 O O . TYR A 1 104 ? -13.940 -3.782 18.255 1.00 96.00 104 TYR A O 1
ATOM 837 N N . GLU A 1 105 ? -12.589 -2.589 16.916 1.00 96.19 105 GLU A N 1
ATOM 838 C CA . GLU A 1 105 ? -11.948 -1.843 18.002 1.00 96.19 105 GLU A CA 1
ATOM 839 C C . GLU A 1 105 ? -12.959 -0.983 18.772 1.00 96.19 105 GLU A C 1
ATOM 841 O O . GLU A 1 105 ? -13.004 -1.063 19.996 1.00 96.19 105 GLU A O 1
ATOM 846 N N . LEU A 1 106 ? -13.836 -0.251 18.074 1.00 97.00 106 LEU A N 1
ATOM 847 C CA . LEU A 1 106 ? -14.890 0.552 18.708 1.00 97.00 106 LEU A CA 1
ATOM 848 C C . LEU A 1 106 ? -15.906 -0.314 19.468 1.00 97.00 106 LEU A C 1
ATOM 850 O O . LEU A 1 106 ? -16.338 0.033 20.567 1.00 97.00 106 LEU A O 1
ATOM 854 N N . ALA A 1 107 ? -16.288 -1.462 18.903 1.00 95.38 107 ALA A N 1
ATOM 855 C CA . ALA A 1 107 ? -17.194 -2.391 19.572 1.00 95.38 107 ALA A CA 1
ATOM 856 C C . ALA A 1 107 ? -16.571 -2.988 20.846 1.00 95.38 107 ALA A C 1
ATOM 858 O O . ALA A 1 107 ? -17.279 -3.203 21.831 1.00 95.38 107 ALA A O 1
ATOM 859 N N . GLN A 1 108 ? -15.262 -3.251 20.834 1.00 94.62 108 GLN A N 1
ATOM 860 C CA . GLN A 1 108 ? -14.532 -3.737 22.001 1.00 94.62 108 GLN A CA 1
ATOM 861 C C . GLN A 1 108 ? -14.415 -2.650 23.073 1.00 94.62 108 GLN A C 1
ATOM 863 O O . GLN A 1 108 ? -14.745 -2.909 24.225 1.00 94.62 108 GLN A O 1
ATOM 868 N N . GLU A 1 109 ? -14.059 -1.426 22.686 1.00 94.69 109 GLU A N 1
ATOM 869 C CA . GLU A 1 109 ? -13.981 -0.271 23.585 1.00 94.69 109 GLU A CA 1
ATOM 870 C C . GLU A 1 109 ? -15.313 -0.023 24.308 1.00 94.69 109 GLU A C 1
ATOM 872 O O . GLU A 1 109 ? -15.353 0.102 25.531 1.00 94.69 109 GLU A O 1
ATOM 877 N N . ALA A 1 110 ? -16.435 -0.070 23.582 1.00 94.38 110 ALA A N 1
ATOM 878 C CA . ALA A 1 110 ? -17.762 0.051 24.179 1.00 94.38 110 ALA A CA 1
ATOM 879 C C . ALA A 1 110 ? -18.094 -1.087 25.164 1.00 94.38 110 ALA A C 1
ATOM 881 O O . ALA A 1 110 ? -18.809 -0.863 26.142 1.00 94.38 110 ALA A O 1
ATOM 882 N N . ARG A 1 111 ? -17.611 -2.314 24.924 1.00 92.88 111 ARG A N 1
ATOM 883 C CA . ARG A 1 111 ? -17.790 -3.442 25.858 1.00 92.88 111 ARG A CA 1
ATOM 884 C C . ARG A 1 111 ? -16.961 -3.255 27.120 1.00 92.88 111 ARG A C 1
ATOM 886 O O . ARG A 1 111 ? -17.467 -3.514 28.210 1.00 92.88 111 ARG A O 1
ATOM 893 N N . ASP A 1 112 ? -15.723 -2.808 26.966 1.00 92.44 112 ASP A N 1
ATOM 894 C CA . ASP A 1 112 ? -14.810 -2.586 28.082 1.00 92.44 112 ASP A CA 1
ATOM 895 C C . ASP A 1 112 ? -15.295 -1.433 28.967 1.00 92.44 112 ASP A C 1
ATOM 897 O O . ASP A 1 112 ? -15.323 -1.585 30.187 1.00 92.44 112 ASP A O 1
ATOM 901 N N . ALA A 1 113 ? -15.805 -0.351 28.369 1.00 94.50 113 ALA A N 1
ATOM 902 C CA . ALA A 1 113 ? -16.415 0.760 29.096 1.00 94.50 113 ALA A CA 1
ATOM 903 C C . ALA A 1 113 ? -17.620 0.314 29.945 1.00 94.50 113 ALA A C 1
ATOM 905 O O . ALA A 1 113 ? -17.671 0.599 31.139 1.00 94.50 113 ALA A O 1
ATOM 906 N N . ARG A 1 114 ? -18.555 -0.457 29.368 1.00 94.12 114 ARG A N 1
ATOM 907 C CA . ARG A 1 114 ? -19.718 -0.984 30.112 1.00 94.12 114 ARG A CA 1
ATOM 908 C C . ARG A 1 114 ? -19.307 -1.926 31.239 1.00 94.12 114 ARG A C 1
ATOM 910 O O . ARG A 1 114 ? -19.896 -1.893 32.313 1.00 94.12 114 ARG A O 1
ATOM 917 N N . ALA A 1 115 ? -18.313 -2.780 30.995 1.00 92.25 115 ALA A N 1
ATOM 918 C CA . ALA A 1 115 ? -17.814 -3.696 32.014 1.00 92.25 115 ALA A CA 1
ATOM 919 C C . ALA A 1 115 ? -17.139 -2.942 33.171 1.00 92.25 115 ALA A C 1
ATOM 921 O O . ALA A 1 115 ? -17.310 -3.331 34.324 1.00 92.25 115 ALA A O 1
ATOM 922 N N . ALA A 1 116 ? -16.401 -1.871 32.871 1.00 94.44 116 ALA A N 1
ATOM 923 C CA . ALA A 1 116 ? -15.784 -1.014 33.876 1.00 94.44 116 ALA A CA 1
ATOM 924 C C . ALA A 1 116 ? -16.833 -0.258 34.704 1.00 94.44 116 ALA A C 1
ATOM 926 O O . ALA A 1 116 ? -16.733 -0.235 35.926 1.00 94.44 116 ALA A O 1
ATOM 927 N N . GLU A 1 117 ? -17.867 0.295 34.064 1.00 96.06 117 GLU A N 1
ATOM 928 C CA . GLU A 1 117 ? -18.978 0.965 34.751 1.00 96.06 117 GLU A CA 1
ATOM 929 C C . GLU A 1 117 ? -19.752 -0.001 35.659 1.00 96.06 117 GLU A C 1
ATOM 931 O O . GLU A 1 117 ? -20.040 0.312 36.814 1.00 96.06 117 GLU A O 1
ATOM 936 N N . GLU A 1 118 ? -20.049 -1.211 35.174 1.00 95.25 118 GLU A N 1
ATOM 937 C CA . GLU A 1 118 ? -20.724 -2.229 35.979 1.00 95.25 118 GLU A CA 1
ATOM 938 C C . GLU A 1 118 ? -19.879 -2.647 37.189 1.00 95.25 118 GLU A C 1
ATOM 940 O O . GLU A 1 118 ? -20.426 -2.827 38.279 1.00 95.25 118 GLU A O 1
ATOM 945 N N . GLN A 1 119 ? -18.563 -2.791 37.007 1.00 94.94 119 GLN A N 1
ATOM 946 C CA . GLN A 1 119 ? -17.649 -3.111 38.097 1.00 94.94 119 GLN A CA 1
ATOM 947 C C . GLN A 1 119 ? -17.581 -1.969 39.114 1.00 94.94 119 GLN A C 1
ATOM 949 O O . GLN A 1 119 ? -17.790 -2.215 40.295 1.00 94.94 119 GLN A O 1
ATOM 954 N N . ALA A 1 120 ? -17.411 -0.725 38.661 1.00 95.31 120 ALA A N 1
ATOM 955 C CA . ALA A 1 120 ? -17.389 0.449 39.530 1.00 95.31 120 ALA A CA 1
ATOM 956 C C . ALA A 1 120 ? -18.686 0.586 40.343 1.00 95.31 120 ALA A C 1
ATOM 958 O O . ALA A 1 120 ? -18.647 0.880 41.534 1.00 95.31 120 ALA A O 1
ATOM 959 N N . ARG A 1 121 ? -19.844 0.302 39.730 1.00 95.81 121 ARG A N 1
ATOM 960 C CA . ARG A 1 121 ? -21.134 0.287 40.431 1.00 95.81 121 ARG A CA 1
ATOM 961 C C . ARG A 1 121 ? -21.197 -0.798 41.509 1.00 95.81 121 ARG A C 1
ATOM 963 O O . ARG A 1 121 ? -21.751 -0.552 42.576 1.00 95.81 121 ARG A O 1
ATOM 970 N N . LYS A 1 122 ? -20.675 -1.999 41.233 1.00 95.88 122 LYS A N 1
ATOM 971 C CA . LYS A 1 122 ? -20.610 -3.090 42.224 1.00 95.88 122 LYS A CA 1
ATOM 972 C C . LYS A 1 122 ? -19.676 -2.728 43.373 1.00 95.88 122 LYS A C 1
ATOM 974 O O . LYS A 1 122 ? -20.058 -2.900 44.523 1.00 95.88 122 LYS A O 1
ATOM 979 N N . ASP A 1 123 ? -18.504 -2.185 43.060 1.00 94.69 123 ASP A N 1
ATOM 980 C CA . ASP A 1 123 ? -17.512 -1.779 44.054 1.00 94.69 123 ASP A CA 1
ATOM 981 C C . ASP A 1 123 ? -18.069 -0.671 44.960 1.00 94.69 123 ASP A C 1
ATOM 983 O O . ASP A 1 123 ? -17.959 -0.767 46.180 1.00 94.69 123 ASP A O 1
ATOM 987 N N . GLN A 1 124 ? -18.755 0.329 44.391 1.00 94.94 124 GLN A N 1
ATOM 988 C CA . GLN A 1 124 ? -19.412 1.385 45.166 1.00 94.94 124 GLN A CA 1
ATOM 989 C C . GLN A 1 124 ? -20.480 0.825 46.113 1.00 94.94 124 GLN A C 1
ATOM 991 O O . GLN A 1 124 ? -20.493 1.181 47.286 1.00 94.94 124 GLN A O 1
ATOM 996 N N . ALA A 1 125 ? -21.337 -0.085 45.638 1.00 95.88 125 ALA A N 1
ATOM 997 C CA . ALA A 1 125 ? -22.372 -0.689 46.477 1.00 95.88 125 ALA A CA 1
ATOM 998 C C . ALA A 1 125 ? -21.780 -1.458 47.673 1.00 95.88 125 ALA A C 1
ATOM 1000 O O . ALA A 1 125 ? -22.314 -1.380 48.777 1.00 95.88 125 ALA A O 1
ATOM 1001 N N . VAL A 1 126 ? -20.657 -2.159 47.469 1.00 95.62 126 VAL A N 1
ATOM 1002 C CA . VAL A 1 126 ? -19.939 -2.851 48.551 1.00 95.62 126 VAL A CA 1
ATOM 1003 C C . VAL A 1 126 ? -19.355 -1.851 49.552 1.00 95.62 126 VAL A C 1
ATOM 1005 O O . VAL A 1 126 ? -19.466 -2.051 50.760 1.00 95.62 126 VAL A O 1
ATOM 1008 N N . LEU A 1 127 ? -18.747 -0.762 49.073 1.00 94.94 127 LEU A N 1
ATOM 1009 C CA . LEU A 1 127 ? -18.195 0.279 49.946 1.00 94.94 127 LEU A CA 1
ATOM 1010 C C . LEU A 1 127 ? -19.283 0.965 50.780 1.00 94.94 127 LEU A C 1
ATOM 1012 O O . LEU A 1 127 ? -19.076 1.194 51.973 1.00 94.94 127 LEU A O 1
ATOM 1016 N N . ASP A 1 128 ? -20.443 1.239 50.183 1.00 95.38 128 ASP A N 1
ATOM 1017 C CA . ASP A 1 128 ? -21.587 1.837 50.874 1.00 95.38 128 ASP A CA 1
ATOM 1018 C C . ASP A 1 128 ? -22.126 0.902 51.973 1.00 95.38 128 ASP A C 1
ATOM 1020 O O . ASP A 1 128 ? -22.412 1.349 53.085 1.00 95.38 128 ASP A O 1
ATOM 1024 N N . GLU A 1 129 ? -22.210 -0.407 51.708 1.00 94.38 129 GLU A N 1
ATOM 1025 C CA . GLU A 1 129 ? -22.630 -1.411 52.696 1.00 94.38 129 GLU A CA 1
ATOM 1026 C C . GLU A 1 129 ? -21.662 -1.489 53.890 1.00 94.38 129 GLU A C 1
ATOM 1028 O O . GLU A 1 129 ? -22.088 -1.502 55.052 1.00 94.38 129 GLU A O 1
ATOM 1033 N N . VAL A 1 130 ? -20.352 -1.473 53.625 1.00 95.12 130 VAL A N 1
ATOM 1034 C CA . VAL A 1 130 ? -19.317 -1.445 54.671 1.00 95.12 130 VAL A CA 1
ATOM 1035 C C . VAL A 1 130 ? -19.404 -0.156 55.490 1.00 95.12 130 VAL A C 1
ATOM 1037 O O . VAL A 1 130 ? -19.353 -0.205 56.720 1.00 95.12 130 VAL A O 1
ATOM 1040 N N . ALA A 1 131 ? -19.580 0.995 54.836 1.00 94.25 131 ALA A N 1
ATOM 1041 C CA . ALA A 1 131 ? -19.710 2.283 55.510 1.00 94.25 131 ALA A CA 1
ATOM 1042 C C . ALA A 1 131 ? -20.941 2.331 56.428 1.00 94.25 131 ALA A C 1
ATOM 1044 O O . ALA A 1 131 ? -20.827 2.764 57.576 1.00 94.25 131 ALA A O 1
ATOM 1045 N N . LEU A 1 132 ? -22.093 1.832 55.963 1.00 94.50 132 LEU A N 1
ATOM 1046 C CA . LEU A 1 132 ? -23.312 1.725 56.770 1.00 94.50 132 LEU A CA 1
ATOM 1047 C C . LEU A 1 132 ? -23.116 0.808 57.979 1.00 94.50 132 LEU A C 1
ATOM 1049 O O . LEU A 1 132 ? -23.573 1.132 59.073 1.00 94.50 132 LEU A O 1
ATOM 1053 N N . THR A 1 133 ? -22.422 -0.315 57.796 1.00 93.44 133 THR A N 1
ATOM 1054 C CA . THR A 1 133 ? -22.140 -1.266 58.880 1.00 93.44 133 THR A CA 1
ATOM 1055 C C . THR A 1 133 ? -21.247 -0.636 59.946 1.00 93.44 133 THR A C 1
ATOM 1057 O O . THR A 1 133 ? -21.586 -0.677 61.126 1.00 93.44 133 THR A O 1
ATOM 1060 N N . MET A 1 134 ? -20.158 0.026 59.541 1.00 92.12 134 MET A N 1
ATOM 1061 C CA . MET A 1 134 ? -19.267 0.724 60.474 1.00 92.12 134 MET A CA 1
ATOM 1062 C C . MET A 1 134 ? -19.936 1.913 61.171 1.00 92.12 134 MET A C 1
ATOM 1064 O O . MET A 1 134 ? -19.572 2.245 62.295 1.00 92.12 134 MET A O 1
ATOM 1068 N N . HIS A 1 135 ? -20.868 2.594 60.501 1.00 92.81 135 HIS A N 1
ATOM 1069 C CA . HIS A 1 135 ? -21.629 3.679 61.113 1.00 92.81 135 HIS A CA 1
ATOM 1070 C C . HIS A 1 135 ? -22.571 3.154 62.197 1.00 92.81 135 HIS A C 1
ATOM 1072 O O . HIS A 1 135 ? -22.596 3.715 63.283 1.00 92.81 135 HIS A O 1
ATOM 1078 N N . ARG A 1 136 ? -23.308 2.066 61.926 1.00 89.88 136 ARG A N 1
ATOM 1079 C CA . ARG A 1 136 ? -24.186 1.431 62.924 1.00 89.88 136 ARG A CA 1
ATOM 1080 C C . ARG A 1 136 ? -23.403 0.974 64.151 1.00 89.88 136 ARG A C 1
ATOM 1082 O O . ARG A 1 136 ? -23.786 1.326 65.250 1.00 89.88 136 ARG A O 1
ATOM 1089 N N . GLN A 1 137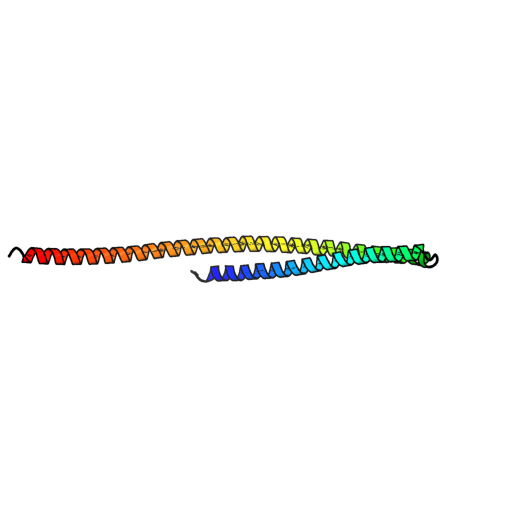 ? -22.267 0.303 63.949 1.00 89.62 137 GLN A N 1
ATOM 1090 C CA . GLN A 1 137 ? -21.395 -0.119 65.051 1.00 89.62 137 GLN A CA 1
ATOM 1091 C C . GLN A 1 137 ? -20.955 1.053 65.934 1.00 89.62 137 GLN A C 1
ATOM 1093 O O . GLN A 1 137 ? -21.027 0.954 67.149 1.00 89.62 137 GLN A O 1
ATOM 1098 N N . ARG A 1 138 ? -20.552 2.178 65.330 1.00 89.19 138 ARG A N 1
ATOM 1099 C CA . ARG A 1 138 ? -20.179 3.376 66.095 1.00 89.19 138 ARG A CA 1
ATOM 1100 C C . ARG A 1 138 ? -21.346 3.990 66.861 1.00 89.19 138 ARG A C 1
ATOM 1102 O O . ARG A 1 138 ? -21.138 4.452 67.969 1.00 89.19 138 ARG A O 1
ATOM 1109 N N . GLN A 1 139 ? -22.548 4.002 66.285 1.00 86.25 139 GLN A N 1
ATOM 1110 C CA . GLN A 1 139 ? -23.733 4.492 66.995 1.00 86.25 139 GLN A CA 1
ATOM 1111 C C . GLN A 1 139 ? -24.092 3.591 68.175 1.00 86.25 139 GLN A C 1
ATOM 1113 O O . GLN A 1 139 ? -24.362 4.104 69.252 1.00 86.25 139 GLN A O 1
ATOM 1118 N N . ASP A 1 140 ? -24.034 2.272 67.988 1.00 84.19 140 ASP A N 1
ATOM 1119 C CA . ASP A 1 140 ? -24.284 1.311 69.062 1.00 84.19 140 ASP A CA 1
ATOM 1120 C C . ASP A 1 140 ? -23.249 1.483 70.201 1.00 84.19 140 ASP A C 1
ATOM 1122 O O . ASP A 1 140 ? -23.618 1.491 71.372 1.00 84.19 140 ASP A O 1
ATOM 1126 N N . GLU A 1 141 ? -21.967 1.699 69.871 1.00 78.38 141 GLU A N 1
ATOM 1127 C CA . GLU A 1 141 ? -20.902 2.003 70.845 1.00 78.38 141 GLU A CA 1
ATOM 1128 C C . GLU A 1 141 ? -21.127 3.347 71.572 1.00 78.38 141 GLU A C 1
ATOM 1130 O O . GLU A 1 141 ? -20.966 3.428 72.790 1.00 78.38 141 GLU A O 1
ATOM 1135 N N . GLU A 1 142 ? -21.521 4.403 70.852 1.00 74.50 142 GLU A N 1
ATOM 1136 C CA . GLU A 1 142 ? -21.817 5.723 71.430 1.00 74.50 142 GLU A CA 1
ATOM 1137 C C . GLU A 1 142 ? -23.047 5.683 72.360 1.00 74.50 142 GLU A C 1
ATOM 1139 O O . GLU A 1 142 ? -23.014 6.267 73.447 1.00 74.50 142 GLU A O 1
ATOM 1144 N N . ASP A 1 143 ? -24.100 4.953 71.982 1.00 72.31 143 ASP A N 1
ATOM 1145 C CA . ASP A 1 143 ? -25.308 4.763 72.793 1.00 72.31 143 ASP A CA 1
ATOM 1146 C C . ASP A 1 143 ? -25.014 3.946 74.074 1.00 72.31 143 ASP A C 1
ATOM 1148 O O . ASP A 1 143 ? -25.553 4.244 75.148 1.00 72.31 143 ASP A O 1
ATOM 1152 N N . GLU A 1 144 ? -24.127 2.945 74.004 1.00 67.94 144 GLU A N 1
ATOM 1153 C CA . GLU A 1 144 ? -23.668 2.172 75.169 1.00 67.94 144 GLU A CA 1
ATOM 1154 C C . GLU A 1 144 ? -22.834 3.024 76.154 1.00 67.94 144 GLU A C 1
ATOM 1156 O O . GLU A 1 144 ? -22.993 2.895 77.377 1.00 67.94 144 GLU A O 1
ATOM 1161 N N . GLU A 1 145 ? -21.985 3.930 75.655 1.00 62.38 145 GLU A N 1
ATOM 1162 C CA . GLU A 1 145 ? -21.170 4.835 76.483 1.00 62.38 145 GLU A CA 1
ATO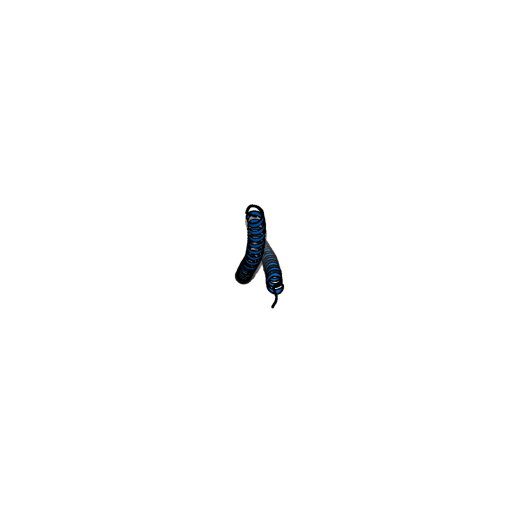M 1163 C C . GLU A 1 145 ? -21.995 5.942 77.171 1.00 62.38 145 GLU A C 1
ATOM 1165 O O . GLU A 1 145 ? -21.695 6.324 78.310 1.00 62.38 145 GLU A O 1
ATOM 1170 N N . ASP A 1 146 ? -23.045 6.462 76.527 1.00 60.66 146 ASP A N 1
ATOM 1171 C CA . ASP A 1 146 ? -23.892 7.517 77.109 1.00 60.66 146 ASP A CA 1
ATOM 1172 C C . ASP A 1 146 ? -24.880 6.948 78.153 1.00 60.66 146 ASP A C 1
ATOM 1174 O O . ASP A 1 146 ? -25.150 7.563 79.195 1.00 60.66 146 ASP A O 1
ATOM 1178 N N . GLY A 1 147 ? -25.324 5.699 77.953 1.00 58.62 147 GLY A N 1
ATOM 1179 C CA . GLY A 1 147 ? -26.107 4.932 78.927 1.00 58.62 147 GLY A CA 1
ATOM 1180 C C . GLY A 1 147 ? -25.335 4.538 80.195 1.00 58.62 147 GLY A C 1
ATOM 1181 O O . GLY A 1 147 ? -25.942 4.369 81.253 1.00 58.62 147 GLY A O 1
ATOM 1182 N N . THR A 1 148 ? -24.000 4.443 80.141 1.00 57.06 148 THR A N 1
ATOM 1183 C CA . THR A 1 148 ? -23.155 4.177 81.325 1.00 57.06 148 THR A CA 1
ATOM 1184 C C . THR A 1 148 ? -22.746 5.436 82.099 1.00 57.06 148 THR A C 1
ATOM 1186 O O . THR A 1 148 ? -22.364 5.322 83.262 1.00 57.06 148 THR A O 1
ATOM 1189 N N . ARG A 1 149 ? -22.855 6.644 81.522 1.00 52.59 149 ARG A N 1
ATOM 1190 C CA . ARG A 1 149 ? -22.598 7.922 82.230 1.00 52.59 149 ARG A CA 1
ATOM 1191 C C . ARG A 1 149 ? -23.784 8.453 83.043 1.00 52.59 149 ARG A C 1
ATOM 1193 O O . ARG A 1 149 ? -23.600 9.391 83.817 1.00 52.59 149 ARG A O 1
ATOM 1200 N N . THR A 1 150 ? -24.980 7.893 82.869 1.00 51.69 150 THR A N 1
ATOM 1201 C CA . THR A 1 150 ? -26.230 8.376 83.487 1.00 51.69 150 THR A CA 1
ATOM 1202 C C . THR A 1 150 ? -26.800 7.477 84.599 1.00 51.69 150 THR A C 1
ATOM 1204 O O . THR A 1 150 ? -27.862 7.799 85.135 1.00 51.69 150 THR A O 1
ATOM 1207 N N . GLY A 1 151 ? -26.101 6.405 84.995 1.00 43.81 151 GLY A N 1
ATOM 1208 C CA . GLY A 1 151 ? -26.446 5.536 86.138 1.00 43.81 151 GLY A CA 1
ATOM 1209 C C . GLY A 1 151 ? -25.500 5.699 87.320 1.00 43.81 151 GLY A C 1
ATOM 1210 O O . GLY A 1 151 ? -25.994 5.637 88.468 1.00 43.81 151 GLY A O 1
#